Protein AF-A0A350XL58-F1 (afdb_monomer_lite)

Secondary structure (DSSP, 8-state):
--S---EEEE-S-SSS-SSSHHHHHHHHHHHHHH-TTPPEEEEPPPSBGGGSSSSB--HHHHHHHT---

Foldseek 3Di:
DPPPDQEDEAEQLDVQGQQALVVVVVVVVCCCVPPVPDRHYAYAHQQAHNVPPPHGGPVVRSVVSHHDD

pLDDT: mean 95.0, std 6.29, range [53.78, 98.44]

Sequence (69 aa):
ASGGFTRLAILPDTAPAIDNPGSLSLLQEKKNKYFPSAPILHFWGALTLGAKGEEMTELAELASAGVVG

Structure (mmCIF, N/CA/C/O backbone):
data_AF-A0A350XL58-F1
#
_entry.id   AF-A0A350XL58-F1
#
loop_
_atom_site.group_PDB
_atom_site.id
_atom_site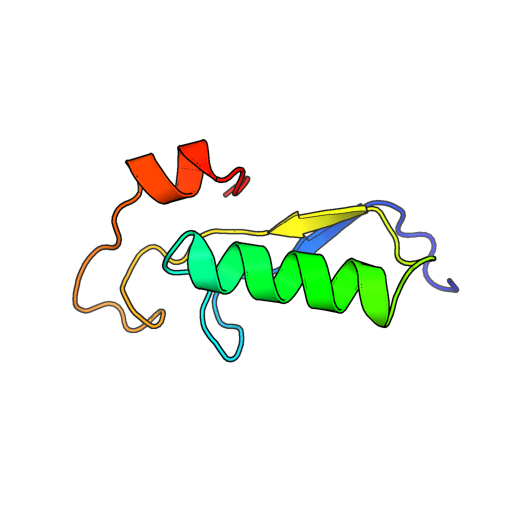.type_symbol
_atom_site.label_atom_id
_atom_site.label_alt_id
_atom_site.label_comp_id
_atom_site.label_asym_id
_atom_site.label_entity_id
_atom_site.label_seq_id
_atom_site.pdbx_PDB_ins_code
_atom_site.Cartn_x
_atom_site.Cartn_y
_atom_site.Cartn_z
_atom_site.occupancy
_atom_site.B_iso_or_equiv
_atom_site.auth_seq_id
_atom_site.auth_comp_id
_atom_site.auth_asym_id
_atom_site.auth_atom_id
_atom_site.pdbx_PDB_model_num
ATOM 1 N N . ALA A 1 1 ? 20.425 -2.734 -7.293 1.00 53.78 1 ALA A N 1
ATOM 2 C CA . ALA A 1 1 ? 19.447 -3.709 -6.770 1.00 53.78 1 ALA A CA 1
ATOM 3 C C . ALA A 1 1 ? 20.122 -5.074 -6.735 1.00 53.78 1 ALA A C 1
ATOM 5 O O . ALA A 1 1 ? 20.676 -5.449 -7.758 1.00 53.78 1 ALA A O 1
ATOM 6 N N . SER A 1 2 ? 20.122 -5.773 -5.594 1.00 72.88 2 SER A N 1
ATOM 7 C CA . SER A 1 2 ? 20.913 -7.013 -5.420 1.00 72.88 2 SER A CA 1
ATOM 8 C C . SER A 1 2 ? 20.081 -8.257 -5.072 1.00 72.88 2 SER A C 1
ATOM 10 O O . SER A 1 2 ? 20.637 -9.341 -4.987 1.00 72.88 2 SER A O 1
ATOM 12 N N . GLY A 1 3 ? 18.760 -8.120 -4.885 1.00 85.12 3 GLY A N 1
ATOM 13 C CA . GLY A 1 3 ? 17.866 -9.219 -4.477 1.00 85.12 3 GLY A CA 1
ATOM 14 C C . GLY A 1 3 ? 16.967 -9.797 -5.578 1.00 85.12 3 GLY A C 1
ATOM 15 O O . GLY A 1 3 ? 16.129 -10.634 -5.283 1.00 85.12 3 GLY A O 1
ATOM 16 N N . GLY A 1 4 ? 17.066 -9.326 -6.826 1.00 91.50 4 GLY A N 1
ATOM 17 C CA . GLY A 1 4 ? 16.255 -9.829 -7.951 1.00 91.50 4 GLY A CA 1
ATOM 18 C C . GLY A 1 4 ? 14.777 -9.401 -7.976 1.00 91.50 4 GLY A C 1
ATOM 19 O O . GLY A 1 4 ? 14.111 -9.594 -8.989 1.00 91.50 4 GLY A O 1
ATOM 20 N N . PHE A 1 5 ? 14.259 -8.775 -6.917 1.00 92.38 5 PHE A N 1
ATOM 21 C CA . PHE A 1 5 ? 12.886 -8.262 -6.888 1.00 92.38 5 PHE A CA 1
ATOM 22 C C . PHE A 1 5 ? 12.718 -7.018 -7.765 1.00 92.38 5 PHE A C 1
ATOM 24 O O . PHE A 1 5 ? 13.460 -6.042 -7.641 1.00 92.38 5 PHE A O 1
ATOM 31 N N . THR A 1 6 ? 11.696 -7.03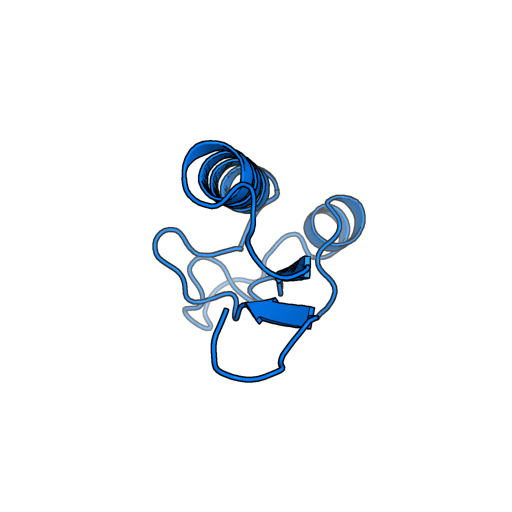9 -8.620 1.00 93.25 6 THR A N 1
ATOM 32 C CA . THR A 1 6 ? 11.333 -5.925 -9.513 1.00 93.25 6 THR A CA 1
ATOM 33 C C . THR A 1 6 ? 10.067 -5.195 -9.071 1.00 93.25 6 THR A C 1
ATOM 35 O O . THR A 1 6 ? 9.825 -4.072 -9.518 1.00 93.25 6 THR A O 1
ATOM 38 N N . ARG A 1 7 ? 9.273 -5.813 -8.184 1.00 94.62 7 ARG A N 1
ATOM 39 C CA . ARG A 1 7 ? 8.023 -5.285 -7.628 1.00 94.62 7 ARG A CA 1
ATOM 40 C C . ARG A 1 7 ? 7.955 -5.577 -6.136 1.00 94.62 7 ARG A C 1
ATOM 42 O O . ARG A 1 7 ? 8.262 -6.694 -5.729 1.00 94.62 7 ARG A O 1
ATOM 49 N N . LEU A 1 8 ? 7.543 -4.590 -5.349 1.00 94.69 8 LEU A N 1
ATOM 50 C CA . LEU A 1 8 ? 7.353 -4.704 -3.904 1.00 94.69 8 LEU A CA 1
ATOM 51 C C . LEU A 1 8 ? 6.026 -4.053 -3.516 1.00 94.69 8 LEU A C 1
ATOM 53 O O . LEU A 1 8 ? 5.662 -3.022 -4.080 1.00 94.69 8 LEU A O 1
ATOM 57 N N . ALA A 1 9 ? 5.329 -4.640 -2.547 1.00 96.56 9 ALA A N 1
ATOM 58 C CA . ALA A 1 9 ? 4.167 -4.036 -1.911 1.00 96.56 9 ALA A CA 1
ATOM 59 C C . ALA A 1 9 ? 4.551 -3.598 -0.494 1.00 96.56 9 ALA A C 1
ATOM 61 O O . ALA A 1 9 ? 5.070 -4.401 0.281 1.00 96.56 9 ALA A O 1
ATOM 62 N N . ILE A 1 10 ? 4.349 -2.321 -0.188 1.00 96.56 10 ILE A N 1
ATOM 63 C CA . ILE A 1 10 ? 4.673 -1.720 1.105 1.00 96.56 10 ILE A CA 1
ATOM 64 C C . ILE A 1 10 ? 3.428 -1.757 1.986 1.00 96.56 10 ILE A C 1
ATOM 66 O O . ILE A 1 10 ? 2.356 -1.331 1.550 1.00 96.56 10 ILE A O 1
ATOM 70 N N . LEU A 1 11 ? 3.589 -2.276 3.203 1.00 98.12 11 LEU A N 1
ATOM 71 C CA . LEU A 1 11 ? 2.531 -2.352 4.208 1.00 98.12 11 LEU A CA 1
ATOM 72 C C . LEU A 1 11 ? 2.142 -0.952 4.722 1.00 98.12 11 LEU A C 1
ATOM 74 O O . LEU A 1 11 ? 2.950 -0.023 4.633 1.00 98.12 11 LEU A O 1
ATOM 78 N N . PRO A 1 12 ? 0.908 -0.776 5.226 1.00 97.38 12 PRO A N 1
ATOM 79 C CA . PRO A 1 12 ? 0.366 0.547 5.522 1.00 97.38 12 PRO A CA 1
ATOM 80 C C . PRO A 1 12 ? 0.795 1.130 6.877 1.00 97.38 12 PRO A C 1
ATOM 82 O O . PRO A 1 12 ? 0.476 2.282 7.170 1.00 97.38 12 PRO A O 1
ATOM 85 N N . ASP A 1 13 ? 1.512 0.368 7.703 1.00 96.81 13 ASP A N 1
ATOM 86 C CA . ASP A 1 13 ? 1.991 0.716 9.049 1.00 96.81 13 ASP A CA 1
ATOM 87 C C . ASP A 1 13 ? 3.280 1.566 9.040 1.00 96.81 13 ASP A C 1
ATOM 89 O O . ASP A 1 13 ? 4.098 1.529 9.961 1.00 96.81 13 ASP A O 1
ATOM 93 N N . THR A 1 14 ? 3.473 2.367 7.990 1.00 95.75 14 THR A N 1
ATOM 94 C CA . THR A 1 14 ? 4.588 3.314 7.877 1.00 95.75 14 THR A CA 1
ATOM 95 C C . THR A 1 14 ? 4.439 4.508 8.832 1.00 95.75 14 THR A C 1
ATOM 97 O O . THR A 1 14 ? 3.418 4.697 9.486 1.00 95.75 14 THR A O 1
ATOM 100 N N . ALA A 1 15 ? 5.459 5.372 8.893 1.00 94.31 15 ALA A N 1
ATOM 101 C CA . ALA A 1 15 ? 5.409 6.648 9.613 1.00 94.31 15 ALA A CA 1
ATOM 102 C C . ALA A 1 15 ? 5.563 7.826 8.624 1.00 94.31 15 ALA A C 1
ATOM 104 O O . ALA A 1 15 ? 6.692 8.142 8.223 1.00 94.31 15 ALA A O 1
ATOM 105 N N . PRO A 1 16 ? 4.468 8.491 8.197 1.00 94.31 16 PRO A N 1
ATOM 106 C CA . PRO A 1 16 ? 3.064 8.306 8.610 1.00 94.31 16 PRO A CA 1
ATOM 107 C C . PRO A 1 16 ? 2.399 7.057 8.007 1.00 94.31 16 PRO A C 1
ATOM 109 O O . PRO A 1 16 ? 2.885 6.548 6.998 1.00 94.31 16 PRO A O 1
ATOM 112 N N . ALA A 1 17 ? 1.295 6.593 8.604 1.00 97.62 17 ALA A N 1
ATOM 113 C CA . ALA A 1 17 ? 0.512 5.462 8.101 1.00 97.62 17 ALA A CA 1
ATOM 114 C C . ALA A 1 17 ? -0.199 5.818 6.785 1.00 97.62 17 ALA A C 1
ATOM 116 O O . ALA A 1 17 ? -0.515 6.984 6.536 1.00 97.62 17 ALA A O 1
ATOM 117 N N . ILE A 1 18 ? -0.470 4.821 5.943 1.00 98.06 18 ILE A N 1
ATOM 118 C CA . ILE A 1 18 ? -1.129 5.003 4.636 1.00 98.06 18 ILE A CA 1
ATOM 119 C C . ILE A 1 18 ? -2.652 4.943 4.803 1.00 98.06 18 ILE A C 1
ATOM 121 O O . ILE A 1 18 ? -3.329 4.084 4.252 1.00 98.06 18 ILE A O 1
ATOM 125 N N . ASP A 1 19 ? -3.194 5.824 5.635 1.00 98.06 19 ASP A N 1
ATOM 126 C CA . ASP A 1 19 ? -4.610 5.868 6.015 1.00 98.06 19 ASP A CA 1
ATOM 127 C C . ASP A 1 19 ? -5.424 6.947 5.281 1.00 98.06 19 ASP A C 1
ATOM 129 O O . ASP A 1 19 ? -6.640 7.013 5.445 1.00 98.06 19 ASP A O 1
ATOM 133 N N . ASN A 1 20 ? -4.776 7.773 4.453 1.00 98.25 20 ASN A N 1
ATOM 134 C CA . ASN A 1 20 ? -5.422 8.778 3.613 1.00 98.25 20 ASN A CA 1
ATOM 135 C C . ASN A 1 20 ? -4.621 9.047 2.314 1.00 98.25 20 ASN A C 1
ATOM 137 O O . ASN A 1 20 ? -3.431 8.725 2.232 1.00 98.25 20 ASN A O 1
ATOM 141 N N . PRO A 1 21 ? -5.221 9.677 1.285 1.00 98.06 21 PRO A N 1
ATOM 142 C CA . PRO A 1 21 ? -4.526 9.972 0.026 1.00 98.06 21 PRO A CA 1
ATOM 143 C C . PRO A 1 21 ? -3.288 10.874 0.174 1.00 98.06 21 PRO A C 1
ATOM 145 O O . PRO A 1 21 ? -2.334 10.767 -0.603 1.00 98.06 21 PRO A O 1
ATOM 148 N N . GLY A 1 22 ? -3.278 11.762 1.172 1.00 97.88 22 GLY A N 1
ATOM 149 C CA . GLY A 1 22 ? -2.161 12.668 1.431 1.00 97.88 22 GLY A CA 1
ATOM 150 C C . GLY A 1 22 ? -0.907 11.935 1.907 1.00 97.88 22 GLY A C 1
ATOM 151 O O . GLY A 1 22 ? 0.189 12.200 1.406 1.00 97.88 22 GLY A O 1
ATOM 152 N N . SER A 1 23 ? -1.049 10.969 2.820 1.00 97.38 23 SER A N 1
ATOM 153 C CA . SER A 1 23 ? 0.084 10.160 3.286 1.00 97.38 23 SER A CA 1
ATOM 154 C C . SER A 1 23 ? 0.647 9.263 2.181 1.00 97.38 23 SER A C 1
ATOM 156 O O . SER A 1 23 ? 1.871 9.176 2.039 1.00 97.38 23 SER A O 1
ATOM 158 N N . LEU A 1 24 ? -0.212 8.691 1.329 1.00 97.38 24 LEU A N 1
ATOM 159 C CA . LEU A 1 24 ? 0.216 7.969 0.127 1.00 97.38 24 LEU A CA 1
ATOM 160 C C . LEU A 1 24 ? 1.017 8.871 -0.826 1.00 97.38 24 LEU A C 1
ATOM 162 O O . LEU A 1 24 ? 2.112 8.499 -1.255 1.00 97.38 24 LEU A O 1
ATOM 166 N N . SER A 1 25 ? 0.501 10.066 -1.125 1.00 97.19 25 SER A N 1
ATOM 167 C CA . SER A 1 25 ? 1.142 11.021 -2.042 1.00 97.19 25 SER A CA 1
ATOM 168 C C . SER A 1 25 ? 2.537 11.418 -1.550 1.00 97.19 25 SER A C 1
ATOM 170 O O . SER A 1 25 ? 3.509 11.364 -2.305 1.00 97.19 25 SER A O 1
ATOM 172 N N . LEU A 1 26 ? 2.675 11.696 -0.249 1.00 96.19 26 LEU A N 1
ATOM 173 C CA . LEU A 1 26 ? 3.964 11.995 0.378 1.00 96.19 26 LEU A CA 1
ATOM 174 C C . LEU A 1 26 ? 4.977 10.848 0.214 1.00 96.19 26 LEU A C 1
ATOM 176 O O . LEU A 1 26 ? 6.163 11.088 -0.032 1.00 96.19 26 LEU A O 1
ATOM 180 N N . LEU A 1 27 ? 4.546 9.593 0.368 1.00 95.12 27 LEU A N 1
ATOM 181 C CA . LEU A 1 27 ? 5.427 8.434 0.194 1.00 95.12 27 LEU A CA 1
ATOM 182 C C . LEU A 1 27 ? 5.841 8.243 -1.266 1.00 95.12 27 LEU A C 1
ATOM 184 O O . LEU A 1 27 ? 7.009 7.953 -1.533 1.00 95.12 27 LEU A O 1
ATOM 188 N N . GLN A 1 28 ? 4.923 8.451 -2.210 1.00 94.81 28 GLN A N 1
ATOM 189 C CA . GLN A 1 28 ? 5.224 8.405 -3.640 1.00 94.81 28 GLN A CA 1
ATOM 190 C C . GLN A 1 28 ? 6.234 9.493 -4.038 1.00 94.81 28 GLN A C 1
ATOM 192 O O . GLN A 1 28 ? 7.213 9.201 -4.730 1.00 94.81 28 GLN A O 1
ATOM 197 N N . GLU A 1 29 ? 6.066 10.721 -3.539 1.00 95.56 29 GLU A N 1
ATOM 198 C CA . GLU A 1 29 ? 7.025 11.813 -3.727 1.00 95.56 29 GLU A CA 1
ATOM 199 C C . GLU A 1 29 ? 8.402 11.470 -3.148 1.00 95.56 29 GLU A C 1
ATOM 201 O O . GLU A 1 29 ? 9.418 11.613 -3.834 1.00 95.56 29 GLU A O 1
ATOM 206 N N . LYS A 1 30 ? 8.459 10.952 -1.913 1.00 94.12 30 LYS A N 1
ATOM 207 C CA . LYS A 1 30 ? 9.715 10.504 -1.290 1.00 94.12 30 LYS A CA 1
ATOM 208 C C . LYS A 1 30 ? 10.380 9.392 -2.096 1.00 94.12 30 LYS A C 1
ATOM 210 O O . LYS A 1 30 ? 11.591 9.451 -2.314 1.00 94.12 30 LYS A O 1
ATOM 215 N N . LYS A 1 31 ? 9.613 8.407 -2.572 1.00 93.75 31 LYS A N 1
ATOM 216 C CA . LYS A 1 31 ? 10.126 7.341 -3.440 1.00 93.75 31 LYS A CA 1
ATOM 217 C C . LYS A 1 31 ? 10.747 7.929 -4.704 1.00 93.75 31 LYS A C 1
ATOM 219 O O . LYS A 1 31 ? 11.878 7.585 -5.028 1.00 93.75 31 LYS A O 1
ATOM 224 N N . ASN A 1 32 ? 10.060 8.847 -5.377 1.00 93.44 32 ASN A N 1
ATOM 225 C CA . ASN A 1 32 ? 10.570 9.460 -6.604 1.00 93.44 32 ASN A CA 1
ATOM 226 C C . ASN A 1 32 ? 11.810 10.337 -6.353 1.00 93.44 32 ASN A C 1
ATOM 228 O O . ASN A 1 32 ? 12.737 10.324 -7.158 1.00 93.44 32 ASN A O 1
ATOM 232 N N . LYS A 1 33 ? 11.857 11.059 -5.226 1.00 96.31 33 LYS A N 1
ATOM 233 C CA . LYS A 1 33 ? 12.962 11.961 -4.874 1.00 96.31 33 LYS A CA 1
ATOM 234 C C . LYS A 1 33 ? 14.230 11.226 -4.440 1.00 96.31 33 LYS A C 1
ATOM 236 O O . LYS A 1 33 ? 15.321 11.591 -4.865 1.00 96.31 33 LYS A O 1
ATOM 241 N N . TYR A 1 34 ? 14.098 10.237 -3.560 1.00 95.31 34 TYR A N 1
ATOM 242 C CA . TYR A 1 34 ? 15.244 9.590 -2.910 1.00 95.31 34 TYR A CA 1
ATOM 243 C C . TYR A 1 34 ? 15.615 8.249 -3.541 1.00 95.31 34 TYR A C 1
ATOM 245 O O . TYR A 1 34 ? 16.764 7.823 -3.439 1.00 95.31 34 TYR A O 1
ATOM 25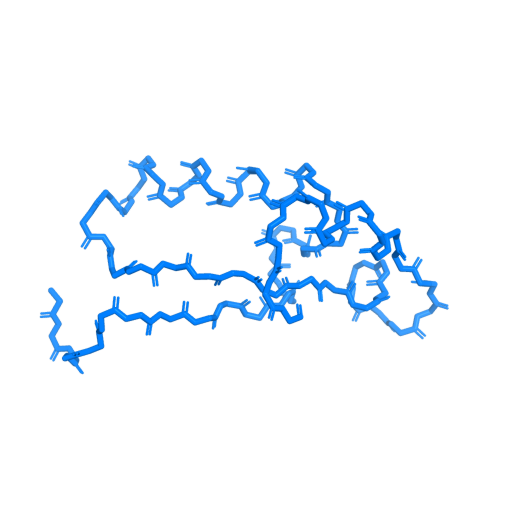3 N N . PHE A 1 35 ? 14.669 7.590 -4.215 1.00 91.44 35 PHE A N 1
ATOM 254 C CA . PHE A 1 35 ? 14.858 6.258 -4.782 1.00 91.44 35 PHE A CA 1
ATOM 255 C C . PHE A 1 35 ? 14.388 6.181 -6.249 1.00 91.44 35 PHE A C 1
ATOM 257 O O . PHE A 1 35 ? 13.542 5.346 -6.586 1.00 91.44 35 PHE A O 1
ATOM 264 N N . PRO A 1 36 ? 14.940 7.013 -7.156 1.00 88.38 36 PRO A N 1
ATOM 265 C CA . PRO A 1 36 ? 14.501 7.070 -8.555 1.00 88.38 36 PRO A CA 1
ATOM 266 C C . PRO A 1 36 ? 14.684 5.739 -9.302 1.00 88.38 36 PRO A C 1
ATOM 268 O O . PRO A 1 36 ? 13.910 5.426 -10.201 1.00 88.38 36 PRO A O 1
ATOM 271 N N . SER A 1 37 ? 15.661 4.926 -8.887 1.00 90.50 37 SER A N 1
ATOM 272 C CA . SER A 1 37 ? 15.950 3.600 -9.457 1.00 90.50 37 SER A CA 1
ATOM 273 C C . SER A 1 37 ? 15.421 2.441 -8.599 1.00 90.50 37 SER A C 1
ATOM 275 O O . SER A 1 37 ? 15.922 1.319 -8.704 1.00 90.50 37 SER A O 1
ATOM 277 N N . ALA A 1 38 ? 14.464 2.701 -7.699 1.00 89.62 38 ALA A N 1
ATOM 278 C CA . ALA A 1 38 ? 13.801 1.647 -6.934 1.00 89.62 38 ALA A CA 1
ATOM 279 C C . ALA A 1 38 ? 13.035 0.680 -7.854 1.00 89.62 38 ALA A C 1
ATOM 281 O O . ALA A 1 38 ? 12.566 1.087 -8.922 1.00 89.62 38 ALA A O 1
ATOM 282 N N . PRO A 1 39 ? 12.840 -0.583 -7.423 1.00 93.12 39 PRO A N 1
ATOM 283 C CA . PRO A 1 39 ? 11.825 -1.438 -8.027 1.00 93.12 39 PRO A CA 1
ATOM 284 C C . PRO A 1 39 ? 10.447 -0.762 -7.977 1.00 93.12 39 PRO A C 1
ATOM 286 O O . PRO A 1 39 ? 10.219 0.203 -7.242 1.00 93.12 39 PRO A O 1
ATOM 289 N N . ILE A 1 40 ? 9.510 -1.281 -8.763 1.00 94.00 40 ILE A N 1
ATOM 290 C CA . ILE A 1 40 ? 8.139 -0.775 -8.779 1.00 94.00 40 ILE A CA 1
ATOM 291 C C . ILE A 1 40 ? 7.543 -0.989 -7.385 1.00 94.00 40 ILE A C 1
ATOM 293 O O . ILE A 1 40 ? 7.440 -2.124 -6.919 1.00 94.00 40 ILE A O 1
ATOM 297 N N . LEU A 1 41 ? 7.174 0.106 -6.722 1.00 94.88 41 LEU A N 1
ATOM 298 C CA . LEU A 1 41 ? 6.536 0.061 -5.413 1.00 94.88 41 LEU A CA 1
ATOM 299 C C . LEU A 1 41 ? 5.030 0.215 -5.579 1.00 94.88 41 LEU A C 1
ATOM 301 O O . LEU A 1 41 ? 4.563 1.168 -6.201 1.00 94.88 41 LEU A O 1
ATOM 305 N N . HIS A 1 42 ? 4.302 -0.716 -4.985 1.00 97.06 42 HIS A N 1
ATOM 306 C CA . HIS A 1 42 ? 2.885 -0.605 -4.699 1.00 97.06 42 HIS A CA 1
ATOM 307 C C . HIS A 1 42 ? 2.704 -0.364 -3.201 1.00 97.06 42 HIS A C 1
ATOM 309 O O . HIS A 1 42 ? 3.556 -0.753 -2.402 1.00 97.06 42 HIS A O 1
ATOM 315 N N . PHE A 1 43 ? 1.598 0.260 -2.817 1.00 97.81 43 PHE A N 1
ATOM 316 C CA . PHE A 1 43 ? 1.303 0.582 -1.426 1.00 97.81 43 PHE A CA 1
ATOM 317 C C . PHE A 1 43 ? -0.043 -0.011 -1.037 1.00 97.81 43 PHE A C 1
ATOM 319 O O . PHE A 1 43 ? -0.981 0.005 -1.835 1.00 97.81 43 PHE A O 1
ATOM 326 N N . TRP A 1 44 ? -0.107 -0.548 0.173 1.00 98.44 44 TRP A N 1
ATOM 327 C CA . TRP A 1 44 ? -1.352 -0.952 0.809 1.00 98.44 44 TRP A CA 1
ATOM 328 C C . TRP A 1 44 ? -1.946 0.230 1.573 1.00 98.44 44 TRP A C 1
ATOM 330 O O . TRP A 1 44 ? -1.208 1.107 2.025 1.00 98.44 44 TRP A O 1
ATOM 340 N N . GLY A 1 45 ? -3.267 0.256 1.701 1.00 98.25 45 GLY A N 1
ATOM 341 C CA . GLY A 1 45 ? -4.000 1.200 2.532 1.00 98.25 45 GLY A CA 1
ATOM 342 C C . GLY A 1 45 ? -4.210 0.645 3.937 1.00 98.25 45 GLY A C 1
ATOM 343 O O . GLY A 1 45 ? -4.433 -0.549 4.131 1.00 98.25 45 GLY A O 1
ATOM 344 N N . ALA A 1 46 ? -4.134 1.504 4.949 1.00 98.44 46 ALA A N 1
ATOM 345 C CA . ALA A 1 46 ? -4.486 1.115 6.305 1.00 98.44 46 ALA A CA 1
ATOM 346 C C . ALA A 1 46 ? -6.001 0.907 6.386 1.00 98.44 46 ALA A C 1
ATOM 348 O O . ALA A 1 46 ? -6.771 1.763 5.951 1.00 98.44 46 ALA A O 1
ATOM 349 N N . LEU A 1 47 ? -6.429 -0.197 7.000 1.00 98.19 47 LEU A N 1
ATOM 350 C CA . LEU A 1 47 ? -7.852 -0.455 7.242 1.00 98.19 47 LEU A CA 1
ATOM 351 C C . LEU A 1 47 ? -8.452 0.544 8.246 1.00 98.19 47 LEU A C 1
ATOM 353 O O . LEU A 1 47 ? -9.620 0.907 8.150 1.00 98.19 47 LEU A O 1
ATOM 357 N N . THR A 1 48 ? -7.635 0.994 9.200 1.00 98.38 48 THR A N 1
ATOM 358 C CA . THR A 1 48 ? -8.025 1.922 10.268 1.00 98.38 48 THR A CA 1
ATOM 359 C C . THR A 1 48 ? -7.066 3.100 10.365 1.00 98.38 48 THR A C 1
ATOM 361 O O . THR A 1 48 ? -5.878 2.929 10.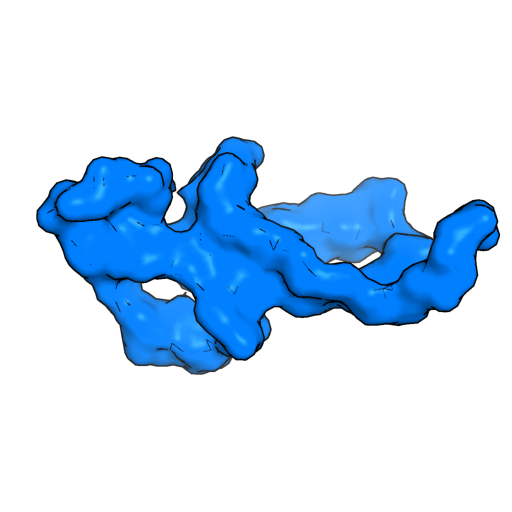077 1.00 98.38 48 THR A O 1
ATOM 364 N N . LEU A 1 49 ? -7.542 4.249 10.847 1.00 98.00 49 LEU A N 1
ATOM 365 C CA . LEU A 1 49 ? -6.733 5.446 11.078 1.00 98.00 49 LEU A CA 1
ATOM 366 C C . LEU A 1 49 ? -5.500 5.115 11.931 1.00 98.00 49 LEU A C 1
ATOM 368 O O . LEU A 1 49 ? -5.584 4.453 12.971 1.00 98.00 49 LEU A O 1
ATOM 372 N N . GLY A 1 50 ? -4.327 5.527 11.453 1.00 97.12 50 GLY A N 1
ATOM 373 C CA . GLY A 1 50 ? -3.037 5.245 12.076 1.00 97.12 50 GLY A CA 1
ATOM 374 C C . GLY A 1 50 ? -2.688 3.760 12.232 1.00 97.12 50 GLY A C 1
ATOM 375 O O . GLY A 1 50 ? -1.807 3.453 13.029 1.00 97.12 50 GLY A O 1
ATOM 376 N N . ALA A 1 51 ? -3.383 2.849 11.538 1.00 96.62 51 ALA A N 1
ATOM 377 C CA . ALA A 1 51 ? -3.263 1.394 11.692 1.00 96.62 51 ALA A CA 1
ATOM 378 C C . ALA A 1 51 ? -3.497 0.881 13.137 1.00 96.62 51 ALA A C 1
ATOM 380 O O . ALA A 1 51 ? -2.870 -0.085 13.567 1.00 96.62 51 ALA A O 1
ATOM 381 N N . LYS A 1 52 ? -4.403 1.523 13.894 1.00 96.69 52 LYS A N 1
ATOM 382 C CA . LYS A 1 52 ? -4.645 1.225 15.323 1.00 96.69 52 LYS A CA 1
ATOM 383 C C . LYS A 1 52 ? -5.747 0.205 15.628 1.00 96.69 52 LYS A C 1
ATOM 385 O O . LYS A 1 52 ? -5.822 -0.271 16.754 1.00 96.69 52 LYS A O 1
ATOM 390 N N . GLY A 1 53 ? -6.611 -0.123 14.668 1.00 97.44 53 GLY A N 1
ATOM 391 C CA . GLY A 1 53 ? -7.747 -1.026 14.888 1.00 97.44 53 GLY A CA 1
ATOM 392 C C . GLY A 1 53 ? -8.979 -0.374 15.534 1.00 97.44 53 GLY A C 1
ATOM 393 O O . GLY A 1 53 ? -9.866 -1.098 15.975 1.00 97.44 53 GLY A O 1
ATOM 394 N N . GLU A 1 54 ? -9.037 0.960 15.612 1.00 97.81 54 GLU A N 1
ATOM 395 C CA . GLU A 1 54 ? -10.087 1.697 16.338 1.00 97.81 54 GLU A CA 1
ATOM 396 C C . GLU A 1 54 ? -11.168 2.267 15.403 1.00 97.81 54 GLU A C 1
ATOM 398 O O . GLU A 1 54 ? -12.348 1.959 15.553 1.00 97.81 54 GLU A O 1
ATOM 403 N N . GLU A 1 55 ? -10.765 3.074 14.420 1.00 98.00 55 GLU A N 1
ATOM 404 C CA . GLU A 1 55 ? -11.662 3.785 13.500 1.00 98.00 55 GLU A CA 1
ATOM 405 C C . GLU A 1 55 ? -11.282 3.481 12.050 1.00 98.00 55 GLU A C 1
ATOM 407 O O . GLU A 1 55 ? -10.101 3.523 11.707 1.00 98.00 55 GLU A O 1
ATOM 412 N N . MET A 1 56 ? -12.263 3.157 11.204 1.00 98.38 56 MET A N 1
ATOM 413 C CA . MET A 1 56 ? -12.051 2.824 9.789 1.00 98.38 56 MET A CA 1
ATOM 414 C C . MET A 1 56 ? -11.565 4.035 8.986 1.00 98.38 56 MET A C 1
ATOM 416 O O . MET A 1 56 ? -11.946 5.166 9.267 1.00 98.38 56 MET A O 1
ATOM 420 N N . THR A 1 57 ? -10.748 3.794 7.963 1.00 98.12 57 THR A N 1
ATOM 421 C CA . THR A 1 57 ? -10.357 4.830 6.994 1.00 98.12 57 THR A CA 1
ATOM 422 C C . THR A 1 57 ? -11.410 5.012 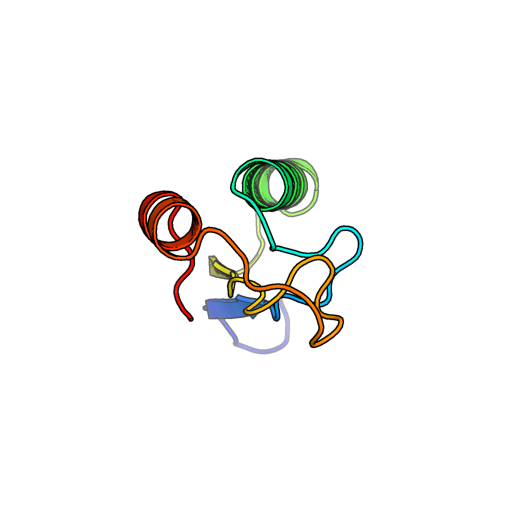5.899 1.00 98.12 57 THR A C 1
ATOM 424 O O . THR A 1 57 ? -12.276 4.156 5.691 1.00 98.12 57 THR A O 1
ATOM 427 N N . GLU A 1 58 ? -11.296 6.100 5.136 1.00 98.00 58 GLU A N 1
ATOM 428 C CA . GLU A 1 58 ? -12.076 6.325 3.915 1.00 98.00 58 GLU A CA 1
ATOM 429 C C . GLU A 1 58 ? -11.575 5.409 2.779 1.00 98.00 58 GLU A C 1
ATOM 431 O O . GLU A 1 58 ? -10.850 5.814 1.865 1.00 98.00 58 GLU A O 1
ATOM 436 N N . LEU A 1 59 ? -11.943 4.123 2.843 1.00 97.62 59 LEU A N 1
ATOM 437 C CA . LEU A 1 59 ? -11.444 3.076 1.939 1.00 97.62 59 LEU A CA 1
ATOM 438 C C . LEU A 1 59 ? -11.701 3.376 0.455 1.00 97.62 59 LEU A C 1
ATOM 440 O O . LEU A 1 59 ? -10.882 3.033 -0.397 1.00 97.62 59 LEU A O 1
ATOM 444 N N . ALA A 1 60 ? -12.826 4.022 0.136 1.00 98.00 60 ALA A N 1
ATOM 445 C CA . ALA A 1 60 ? -13.161 4.397 -1.237 1.00 98.00 60 ALA A CA 1
ATOM 446 C C . ALA A 1 60 ? -12.206 5.470 -1.792 1.00 98.00 60 ALA A C 1
ATOM 448 O O . ALA A 1 60 ? -11.810 5.410 -2.962 1.00 98.00 60 ALA A O 1
ATOM 449 N N . GLU A 1 61 ? -11.802 6.426 -0.954 1.00 98.00 61 GLU A N 1
ATOM 450 C CA . GLU A 1 61 ? -10.826 7.448 -1.330 1.00 98.00 61 GLU A CA 1
ATOM 451 C C . GLU A 1 61 ? -9.432 6.841 -1.494 1.00 98.00 61 GLU A C 1
ATOM 453 O O . GLU A 1 61 ? -8.756 7.115 -2.485 1.00 98.00 61 GLU A O 1
ATOM 458 N N . LEU A 1 62 ? -9.025 5.954 -0.580 1.00 97.75 62 LEU A N 1
ATOM 459 C CA . LEU A 1 62 ? -7.754 5.231 -0.676 1.00 97.75 62 LEU A CA 1
ATOM 460 C C . LEU A 1 62 ? -7.668 4.373 -1.943 1.00 97.75 62 LEU A C 1
ATOM 462 O O . LEU A 1 62 ? -6.656 4.416 -2.648 1.00 97.75 62 LEU A O 1
ATOM 466 N N . ALA A 1 63 ? -8.733 3.638 -2.274 1.00 97.62 63 ALA A N 1
ATOM 467 C CA . ALA A 1 63 ? -8.805 2.851 -3.503 1.00 97.62 63 ALA A CA 1
ATOM 468 C C . ALA A 1 63 ? -8.673 3.744 -4.748 1.00 97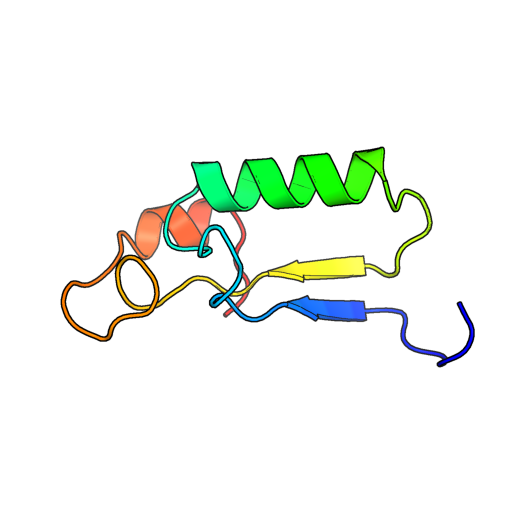.62 63 ALA A C 1
ATOM 470 O O . ALA A 1 63 ? -7.905 3.434 -5.659 1.00 97.62 63 ALA A O 1
ATOM 471 N N . SER A 1 64 ? -9.355 4.894 -4.755 1.00 97.88 64 SER A N 1
ATOM 472 C CA . SER A 1 64 ? -9.264 5.883 -5.839 1.00 97.88 64 SER A CA 1
ATOM 473 C C . SER A 1 64 ? -7.872 6.519 -5.949 1.00 97.88 64 SER A C 1
ATOM 475 O O . SER A 1 64 ? -7.444 6.878 -7.044 1.00 97.88 64 SER A O 1
ATOM 477 N N . ALA A 1 65 ? -7.142 6.624 -4.835 1.00 97.12 65 ALA A N 1
ATOM 478 C CA . ALA A 1 65 ? -5.768 7.120 -4.788 1.00 97.12 65 ALA A CA 1
ATOM 479 C C . ALA A 1 65 ? -4.718 6.093 -5.268 1.00 97.12 65 ALA A C 1
ATOM 481 O O . ALA A 1 65 ? -3.562 6.456 -5.493 1.00 97.12 65 ALA A O 1
ATOM 482 N N . GLY A 1 66 ? -5.107 4.826 -5.467 1.00 96.44 66 GLY A N 1
ATOM 483 C CA . GLY A 1 66 ? -4.268 3.800 -6.091 1.00 96.44 66 GLY A CA 1
ATOM 484 C C . GLY A 1 66 ? -3.546 2.853 -5.129 1.00 96.44 66 GLY A C 1
ATOM 485 O O . GLY A 1 66 ? -2.509 2.295 -5.505 1.00 96.44 66 GLY A O 1
ATOM 486 N N . VAL A 1 67 ? -4.063 2.650 -3.910 1.00 97.31 67 VAL A N 1
ATOM 487 C CA . VAL A 1 67 ? -3.630 1.512 -3.075 1.00 97.31 67 VAL A CA 1
ATOM 488 C C . VAL A 1 67 ? -4.047 0.185 -3.721 1.00 97.31 67 VAL A C 1
ATOM 490 O O . VAL A 1 67 ? -5.029 0.126 -4.460 1.00 97.31 67 VAL A O 1
ATOM 493 N N . VAL A 1 68 ? -3.287 -0.886 -3.477 1.00 97.12 68 VAL A N 1
ATOM 494 C CA . VAL A 1 68 ? -3.497 -2.197 -4.135 1.00 97.12 68 VAL A CA 1
ATOM 495 C C . VAL A 1 68 ? -3.974 -3.308 -3.197 1.00 97.12 68 VAL A C 1
ATOM 497 O O . VAL A 1 68 ? -4.155 -4.441 -3.645 1.00 97.12 68 VAL A O 1
ATOM 500 N N . GLY A 1 69 ? -4.123 -3.001 -1.912 1.00 93.12 69 GLY A N 1
ATOM 501 C CA . GLY A 1 69 ? -4.482 -3.927 -0.842 1.00 93.12 69 GLY A CA 1
ATOM 502 C C . GLY A 1 69 ? -4.737 -3.185 0.453 1.00 93.12 69 GLY A C 1
ATOM 503 O O . GLY A 1 69 ? -4.330 -2.001 0.520 1.00 93.12 69 GLY A O 1
#

Radius of gyration: 12.49 Å; chains: 1; bounding box: 34×22×26 Å